Protein AF-A0A2J7V4N9-F1 (afdb_monomer)

Foldseek 3Di:
DDPVLVVLVVVLVVLVVVCVVCVVVDDPVVVVVSVVVNVVSQVVNVVVQKDKDKDKDWDWDFDPDPPTDTDTDIDMDIDIDRHPPDDPDDDDDPDDDPDD

Secondary structure (DSSP, 8-state):
--HHHHHHHHHHHHHHHHHHHHTTTS-HHHHHHHHHHHHHHHHHHHHTTEEEEEEEEEEEE--SSTTPPPEEEEEEEEEEEETT---S-----S------

Radius of gyration: 16.4 Å; Cα contacts (8 Å, |Δi|>4): 84; chains: 1; bounding box: 46×23×38 Å

Mean predicted aligned error: 6.5 Å

pLDDT: mean 86.75, std 12.31, range [36.09, 97.31]

Sequence (100 aa):
MEREAAEDFAALTDLFREFRDCHDLYSEVEKLDIHEDFQGRIDRLVALQVSLRFAERSVLIGATTEGARRSPMKVAYVLAFPKGKEPTEISTARAMTIGV

Solvent-accessible surface area (backbone atoms only — not comparable to full-atom values): 6288 Å² total; per-residue (Å²): 132,57,71,67,54,51,52,50,50,49,52,48,52,49,51,53,50,54,41,71,76,46,54,86,80,50,54,80,66,56,48,51,56,52,51,50,53,53,49,55,43,52,52,50,35,45,73,68,44,33,38,78,49,74,50,77,44,82,44,74,49,55,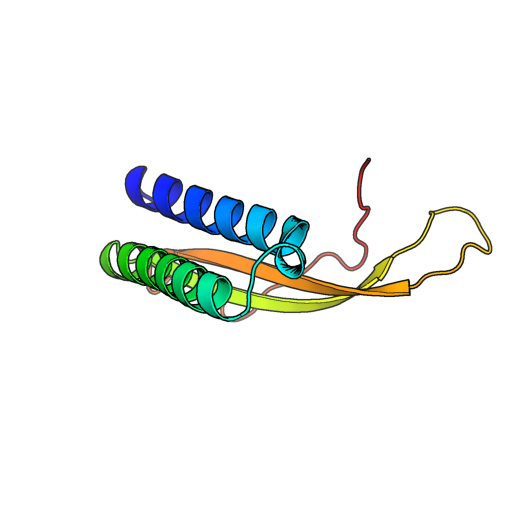64,94,54,88,90,50,73,63,45,83,44,80,46,76,46,80,46,80,29,56,59,95,64,63,74,94,73,85,90,73,75,95,73,82,82,84,80,130

Nearest PDB structures (foldseek):
  5wlh-assembly1_A  TM=3.630E-01  e=1.370E+00  Lachnospiraceae bacterium NK4A179
  3b07-assembly1_C  TM=3.845E-01  e=6.234E+00  Staphylococcus aureus subsp. aureus Mu50
  3b07-assembly1_H  TM=2.413E-01  e=3.446E+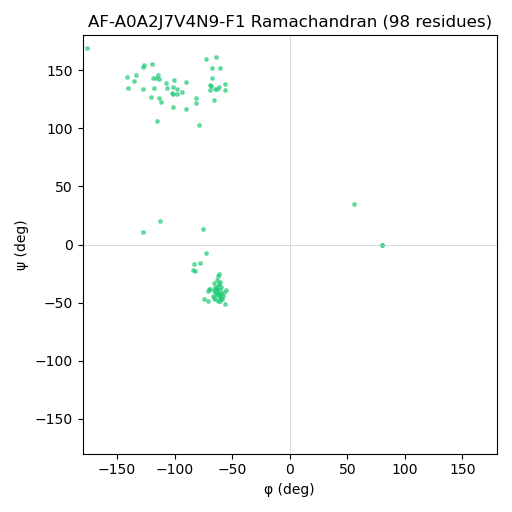00  Staphylococcus aureus subsp. aureus Mu50
  4p24-assembly1_D  TM=3.171E-01  e=8.113E+00  Staphylococcus aureus subsp. aureus Mu50
  4p24-assembly1_F  TM=2.988E-01  e=9.255E+00  Staphylococcus aureus subsp. aureus Mu50

Structure (mm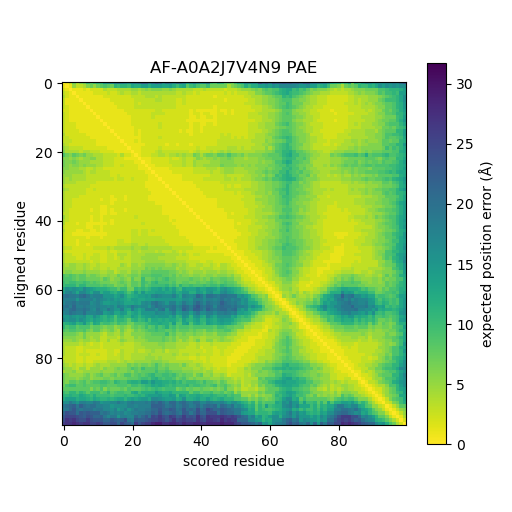CIF, N/CA/C/O backbone):
data_AF-A0A2J7V4N9-F1
#
_entry.id   AF-A0A2J7V4N9-F1
#
loop_
_atom_site.group_PDB
_atom_site.id
_atom_site.type_symbol
_atom_site.label_atom_id
_atom_site.label_alt_id
_atom_site.label_comp_id
_atom_site.label_asym_id
_atom_site.label_entity_id
_atom_site.label_seq_id
_atom_site.pdbx_PDB_ins_code
_atom_site.Cartn_x
_atom_site.Cartn_y
_atom_site.Cartn_z
_atom_site.occupancy
_atom_site.B_iso_or_equiv
_atom_site.auth_seq_id
_atom_site.auth_comp_id
_atom_site.auth_asym_id
_atom_site.auth_atom_id
_atom_site.pdbx_PDB_model_num
ATOM 1 N N . MET A 1 1 ? -1.654 -7.633 16.458 1.00 67.56 1 MET A N 1
ATOM 2 C CA . MET A 1 1 ? -2.440 -7.653 15.213 1.00 67.56 1 MET A CA 1
ATOM 3 C C . MET A 1 1 ? -3.111 -9.006 15.173 1.00 67.56 1 MET A C 1
ATOM 5 O O . MET A 1 1 ? -2.428 -9.987 15.445 1.00 67.56 1 MET A O 1
ATOM 9 N N . GLU A 1 2 ? -4.425 -9.046 14.986 1.00 88.50 2 GLU A N 1
ATOM 10 C CA . GLU A 1 2 ? -5.163 -10.309 14.890 1.00 88.50 2 GLU A CA 1
ATOM 11 C C . GLU A 1 2 ? -4.874 -10.997 13.551 1.00 88.50 2 GLU A C 1
ATOM 13 O O . GLU A 1 2 ? -4.390 -10.360 12.615 1.00 88.50 2 GLU A O 1
ATOM 18 N N . ARG A 1 3 ? -5.124 -12.309 13.475 1.00 92.88 3 ARG A N 1
ATOM 19 C CA . ARG A 1 3 ? -4.768 -13.129 12.309 1.00 92.88 3 ARG A CA 1
ATOM 20 C C . ARG A 1 3 ? -5.410 -12.617 11.016 1.00 92.88 3 ARG A C 1
ATOM 22 O O . ARG A 1 3 ? -4.711 -12.493 10.022 1.00 92.88 3 ARG A O 1
ATOM 29 N N . GLU A 1 4 ? -6.692 -12.272 11.063 1.00 93.75 4 GLU A N 1
ATOM 30 C CA . GLU A 1 4 ? -7.451 -11.754 9.916 1.00 93.75 4 GLU A CA 1
ATOM 31 C C . GLU A 1 4 ? -6.831 -10.466 9.350 1.00 93.75 4 GLU A C 1
ATOM 33 O O . GLU A 1 4 ? -6.545 -10.371 8.162 1.00 93.75 4 GLU A O 1
ATOM 38 N N . ALA A 1 5 ? -6.488 -9.514 10.221 1.00 93.25 5 ALA A N 1
ATOM 39 C CA . ALA A 1 5 ? -5.806 -8.282 9.827 1.00 93.25 5 ALA A CA 1
ATOM 40 C C . ALA A 1 5 ? -4.421 -8.530 9.203 1.00 93.25 5 ALA A C 1
ATOM 42 O O . ALA A 1 5 ? -4.010 -7.814 8.290 1.00 93.25 5 ALA A O 1
ATOM 43 N N . ALA A 1 6 ? -3.689 -9.535 9.693 1.00 93.62 6 ALA A N 1
ATOM 44 C CA . ALA A 1 6 ? -2.406 -9.918 9.115 1.00 93.62 6 ALA A CA 1
ATOM 45 C C . ALA A 1 6 ? -2.571 -10.564 7.728 1.00 93.62 6 ALA A C 1
ATOM 47 O O . ALA A 1 6 ? -1.764 -10.293 6.840 1.00 93.62 6 ALA A O 1
ATOM 48 N N . GLU A 1 7 ? -3.613 -11.376 7.532 1.00 95.75 7 GLU A N 1
ATOM 49 C CA . GLU A 1 7 ? -3.950 -11.994 6.244 1.00 95.75 7 GLU A CA 1
ATOM 50 C C . GLU A 1 7 ? -4.353 -10.935 5.204 1.00 95.75 7 GLU A C 1
ATOM 52 O O . GLU A 1 7 ? -3.813 -10.936 4.096 1.00 95.75 7 GLU A O 1
ATOM 57 N N . ASP A 1 8 ? -5.205 -9.970 5.568 1.00 95.31 8 ASP A N 1
ATOM 58 C CA . ASP A 1 8 ? -5.584 -8.876 4.662 1.00 95.31 8 ASP A CA 1
ATOM 59 C C . ASP A 1 8 ? -4.391 -7.973 4.305 1.00 95.31 8 ASP A C 1
ATOM 61 O O . ASP A 1 8 ? -4.246 -7.560 3.151 1.00 95.31 8 ASP A O 1
ATOM 65 N N . PHE A 1 9 ? -3.494 -7.698 5.260 1.00 95.44 9 PHE A N 1
ATOM 66 C CA . PHE A 1 9 ? -2.293 -6.903 4.995 1.00 95.44 9 PHE A CA 1
ATOM 67 C C . PHE A 1 9 ? -1.274 -7.643 4.118 1.00 95.4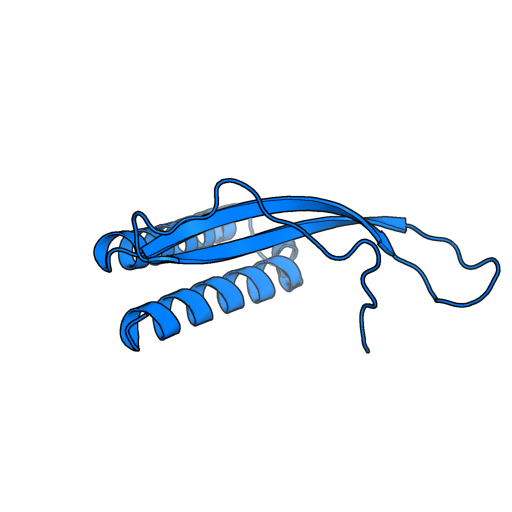4 9 PHE A C 1
ATOM 69 O O . PHE A 1 9 ? -0.653 -7.033 3.241 1.00 95.44 9 PHE A O 1
ATOM 76 N N . ALA A 1 10 ? -1.106 -8.952 4.324 1.00 95.25 10 ALA A N 1
ATOM 77 C CA . ALA A 1 10 ? -0.275 -9.782 3.459 1.00 95.25 10 ALA A CA 1
ATOM 78 C C . ALA A 1 10 ? -0.812 -9.764 2.024 1.00 95.25 10 ALA A C 1
ATOM 80 O O . ALA A 1 10 ? -0.075 -9.436 1.098 1.00 95.25 10 ALA A O 1
ATOM 81 N N . ALA A 1 11 ? -2.116 -9.978 1.856 1.00 95.88 11 ALA A N 1
ATOM 82 C CA . ALA A 1 11 ? -2.744 -9.980 0.545 1.00 95.88 11 ALA A CA 1
ATOM 83 C C . ALA A 1 11 ? -2.710 -8.602 -0.146 1.00 95.88 11 ALA A C 1
ATOM 85 O O . ALA A 1 11 ? -2.558 -8.530 -1.363 1.00 95.88 11 ALA A O 1
ATOM 86 N N . LEU A 1 12 ? -2.787 -7.498 0.610 1.00 95.94 12 LEU A N 1
ATOM 87 C CA . LEU A 1 12 ? -2.539 -6.152 0.079 1.00 95.94 12 LEU A CA 1
AT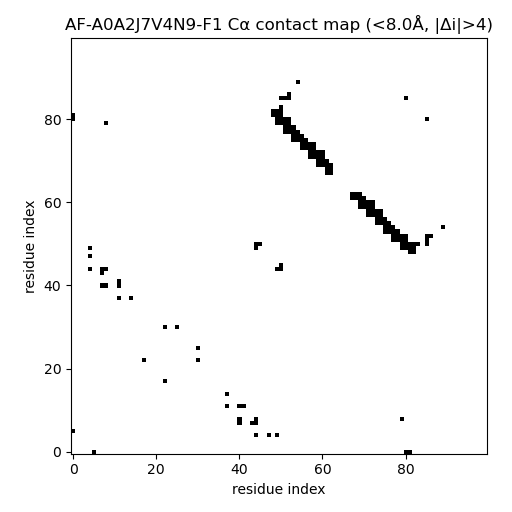OM 88 C C . LEU A 1 12 ? -1.096 -6.004 -0.432 1.00 95.94 12 LEU A C 1
ATOM 90 O O . LEU A 1 12 ? -0.864 -5.435 -1.497 1.00 95.94 12 LEU A O 1
ATOM 94 N N . THR A 1 13 ? -0.122 -6.514 0.324 1.00 94.06 13 THR A N 1
ATOM 95 C CA . THR A 1 13 ? 1.302 -6.449 -0.039 1.00 94.06 13 THR A CA 1
ATOM 96 C C . THR A 1 13 ? 1.605 -7.276 -1.287 1.00 94.06 13 THR A C 1
ATOM 98 O O . THR A 1 13 ? 2.379 -6.832 -2.136 1.00 94.06 13 THR A O 1
ATOM 101 N N . ASP A 1 14 ? 0.996 -8.453 -1.412 1.00 94.81 14 ASP A N 1
ATOM 102 C CA . ASP A 1 14 ? 1.153 -9.313 -2.583 1.00 94.81 14 ASP A CA 1
ATOM 103 C C . ASP A 1 14 ? 0.539 -8.659 -3.825 1.00 94.81 14 ASP A C 1
ATOM 105 O O . ASP A 1 14 ? 1.232 -8.536 -4.834 1.00 94.81 14 ASP A O 1
ATOM 109 N N . LEU A 1 15 ? -0.661 -8.075 -3.709 1.00 94.19 15 LEU A N 1
ATOM 110 C CA . LEU A 1 15 ? -1.279 -7.301 -4.792 1.00 94.19 15 LEU A CA 1
ATOM 111 C C . LEU A 1 15 ? -0.381 -6.137 -5.254 1.00 94.19 15 LEU A C 1
ATOM 113 O O . LEU A 1 15 ? -0.225 -5.906 -6.451 1.00 94.19 15 LEU A O 1
ATOM 117 N N . PHE A 1 16 ? 0.278 -5.429 -4.326 1.00 92.50 16 PHE A N 1
ATOM 118 C CA . PHE A 1 16 ? 1.225 -4.359 -4.674 1.00 92.50 16 PHE A CA 1
ATOM 119 C C . PHE A 1 16 ? 2.435 -4.872 -5.457 1.00 92.50 16 PHE A C 1
ATOM 121 O O . PHE A 1 16 ? 2.918 -4.184 -6.357 1.00 92.50 16 PHE A O 1
ATOM 128 N N . ARG A 1 17 ? 2.954 -6.050 -5.102 1.00 91.50 17 ARG A N 1
ATOM 129 C CA . ARG A 1 17 ? 4.108 -6.657 -5.776 1.00 91.50 17 ARG A CA 1
ATOM 130 C C . ARG A 1 17 ? 3.734 -7.141 -7.168 1.00 91.50 17 ARG A C 1
ATOM 132 O O . ARG A 1 17 ? 4.424 -6.788 -8.117 1.00 91.50 17 ARG A O 1
ATOM 139 N N . GLU A 1 18 ? 2.629 -7.869 -7.283 1.00 93.12 18 GLU A N 1
ATOM 140 C CA . GLU A 1 18 ? 2.112 -8.355 -8.563 1.00 93.12 18 GLU A CA 1
ATOM 141 C C . GLU A 1 18 ? 1.808 -7.196 -9.512 1.00 93.12 18 GLU A C 1
ATOM 143 O O . GLU A 1 18 ? 2.243 -7.206 -10.663 1.00 93.12 18 GLU A O 1
ATOM 148 N N . PHE A 1 19 ? 1.136 -6.149 -9.019 1.00 93.81 19 PHE A N 1
ATOM 149 C CA . PHE A 1 19 ? 0.876 -4.960 -9.819 1.00 93.81 19 PHE A CA 1
ATOM 150 C C . PHE A 1 19 ? 2.175 -4.279 -10.242 1.00 93.81 19 PHE A C 1
ATOM 152 O O . PHE A 1 19 ? 2.353 -4.011 -11.421 1.00 93.81 19 PHE A O 1
ATOM 159 N N . ARG A 1 20 ? 3.122 -4.042 -9.326 1.00 89.50 20 ARG A N 1
ATOM 160 C CA . ARG A 1 20 ? 4.414 -3.422 -9.666 1.00 89.50 20 ARG A CA 1
ATOM 161 C C . ARG A 1 20 ? 5.159 -4.190 -10.761 1.00 89.50 20 ARG A C 1
ATOM 163 O O . ARG A 1 20 ? 5.793 -3.554 -11.597 1.00 89.50 20 ARG A O 1
ATOM 170 N N . ASP A 1 21 ? 5.111 -5.516 -10.730 1.00 89.69 21 ASP A N 1
ATOM 171 C CA . ASP A 1 21 ? 5.896 -6.356 -11.633 1.00 89.69 21 ASP A CA 1
ATOM 172 C C . ASP A 1 21 ? 5.231 -6.521 -13.016 1.00 89.69 21 ASP A C 1
ATOM 174 O O . ASP A 1 21 ? 5.937 -6.773 -13.990 1.00 89.69 21 ASP A O 1
ATOM 178 N N . CYS A 1 22 ? 3.909 -6.325 -13.116 1.00 92.19 22 CYS A N 1
ATOM 179 C CA . CYS A 1 22 ? 3.128 -6.560 -14.339 1.00 92.19 22 CYS A CA 1
ATOM 180 C C . CYS A 1 22 ? 2.259 -5.364 -14.786 1.00 92.19 22 CYS A C 1
ATOM 182 O O . CYS A 1 22 ? 1.390 -5.536 -15.641 1.00 92.19 22 CYS A O 1
ATOM 184 N N . HIS A 1 23 ? 2.418 -4.160 -14.215 1.00 91.56 23 HIS A N 1
ATOM 185 C CA . HIS A 1 23 ? 1.484 -3.044 -14.454 1.00 91.56 23 HIS A CA 1
ATOM 186 C C . HIS A 1 23 ? 1.400 -2.603 -15.924 1.00 91.56 23 HIS A C 1
ATOM 188 O O . HIS A 1 23 ? 0.426 -1.975 -16.334 1.00 91.56 23 HIS A O 1
ATOM 194 N N . ASP A 1 24 ? 2.448 -2.842 -16.705 1.00 93.81 24 ASP A N 1
ATOM 195 C CA . ASP A 1 24 ? 2.547 -2.518 -18.125 1.00 93.81 24 ASP A CA 1
ATOM 196 C C . ASP A 1 24 ? 1.802 -3.518 -19.020 1.00 93.81 24 ASP A C 1
ATOM 198 O O . ASP A 1 24 ? 1.504 -3.196 -20.169 1.00 93.81 24 ASP A O 1
ATOM 202 N N . LEU A 1 25 ? 1.454 -4.692 -18.484 1.00 94.88 25 LEU A N 1
ATOM 203 C CA . LEU A 1 25 ? 0.667 -5.719 -19.167 1.00 94.88 25 LEU A CA 1
ATOM 204 C C . LEU A 1 25 ? -0.845 -5.467 -19.089 1.00 94.88 25 LEU A C 1
ATOM 206 O O . LEU A 1 25 ? -1.592 -6.042 -19.878 1.00 94.88 25 LEU A O 1
ATOM 210 N N . TYR A 1 26 ? -1.294 -4.610 -18.168 1.00 93.88 26 TYR A N 1
ATOM 211 C CA . TYR A 1 26 ? -2.703 -4.248 -18.008 1.00 93.88 26 TYR A CA 1
ATOM 212 C C . TYR A 1 26 ? -3.073 -3.027 -18.851 1.00 93.88 26 TYR A C 1
ATOM 214 O O . TYR A 1 26 ? -2.340 -2.033 -18.916 1.00 93.88 26 TYR A O 1
ATOM 222 N N . SER A 1 27 ? -4.261 -3.069 -19.444 1.00 96.62 27 SER A N 1
ATOM 223 C CA . SER A 1 27 ? -4.902 -1.900 -20.037 1.00 96.62 27 SER A CA 1
ATOM 224 C C . SER A 1 27 ? -5.224 -0.839 -18.978 1.00 96.62 27 SER A C 1
ATOM 226 O O . SER A 1 27 ? -5.316 -1.116 -17.783 1.00 96.62 27 SER A O 1
ATOM 228 N N . GLU A 1 28 ? -5.445 0.402 -19.415 1.00 96.50 28 GLU A N 1
ATOM 229 C CA . GLU A 1 28 ? -5.804 1.492 -18.496 1.00 96.50 28 GLU A CA 1
ATOM 230 C C . GLU A 1 28 ? -7.131 1.252 -17.764 1.00 96.50 28 GLU A C 1
ATOM 232 O O . GLU A 1 28 ? -7.298 1.749 -16.657 1.00 96.50 28 GLU A O 1
ATOM 237 N N . VAL A 1 29 ? -8.053 0.480 -18.348 1.00 97.19 29 VAL A N 1
ATOM 238 C CA . VAL A 1 29 ? -9.323 0.125 -17.697 1.00 97.19 29 VAL A CA 1
ATOM 239 C C . VAL A 1 29 ? -9.095 -0.927 -16.614 1.00 97.19 29 VAL A C 1
ATOM 241 O O . VAL A 1 29 ? -9.537 -0.727 -15.492 1.00 97.19 29 VAL A O 1
ATOM 244 N N . GLU A 1 30 ? -8.331 -1.985 -16.899 1.00 95.88 30 GLU A N 1
ATOM 245 C CA . GLU A 1 30 ? -8.002 -3.020 -15.901 1.00 95.88 30 GLU A CA 1
ATOM 246 C C . GLU A 1 30 ? -7.247 -2.439 -14.697 1.00 95.88 30 GLU A C 1
ATOM 248 O O . GLU A 1 30 ? -7.432 -2.876 -13.565 1.00 95.88 30 GLU A O 1
ATOM 253 N N . LYS A 1 31 ? -6.430 -1.400 -14.909 1.00 95.62 31 LYS A N 1
ATOM 254 C CA . LYS A 1 31 ? -5.785 -0.673 -13.805 1.00 95.62 31 LYS A CA 1
ATOM 255 C C . LYS A 1 31 ? -6.793 -0.018 -12.863 1.00 95.62 31 LYS A C 1
ATOM 257 O O . LYS A 1 31 ? -6.504 0.073 -11.674 1.00 95.62 31 LYS A O 1
ATOM 262 N N . LEU A 1 32 ? -7.941 0.451 -13.362 1.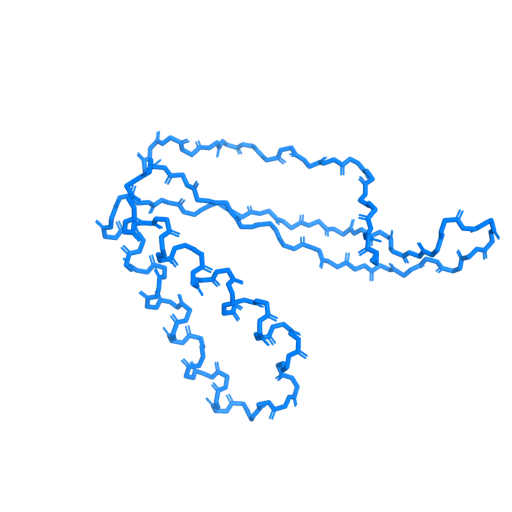00 96.62 32 LEU A N 1
ATOM 263 C CA . LEU A 1 32 ? -8.989 1.019 -12.509 1.00 96.62 32 LEU A CA 1
ATOM 264 C C . LEU A 1 32 ? -9.562 -0.053 -11.584 1.00 96.62 32 LEU A C 1
ATOM 266 O O . LEU A 1 32 ? -9.607 0.175 -10.379 1.00 96.62 32 LEU A O 1
ATOM 270 N N . ASP A 1 33 ? -9.881 -1.231 -12.121 1.00 96.50 33 ASP A N 1
ATOM 271 C CA . ASP A 1 33 ? -10.397 -2.357 -11.334 1.00 96.50 33 ASP A CA 1
ATOM 272 C C . ASP A 1 33 ? -9.382 -2.791 -10.258 1.00 96.50 33 ASP A C 1
ATOM 274 O O . ASP A 1 33 ? -9.721 -2.962 -9.088 1.00 96.50 33 ASP A O 1
ATOM 278 N N . ILE A 1 34 ? -8.094 -2.860 -10.611 1.00 95.50 34 ILE A N 1
ATOM 279 C CA . ILE A 1 34 ? -7.024 -3.175 -9.652 1.00 95.50 34 ILE A CA 1
ATOM 280 C C . ILE A 1 34 ? -6.909 -2.094 -8.560 1.00 95.50 34 ILE A C 1
ATOM 282 O O . ILE A 1 34 ? -6.660 -2.403 -7.392 1.00 95.50 34 ILE A O 1
ATOM 286 N N . HIS A 1 35 ? -7.086 -0.813 -8.902 1.00 95.38 35 HIS A N 1
ATOM 287 C CA . HIS A 1 35 ? -7.114 0.267 -7.910 1.00 95.38 35 HIS A CA 1
ATOM 288 C C . HIS A 1 35 ? -8.309 0.159 -6.957 1.00 95.38 35 HIS A C 1
ATOM 290 O O . HIS A 1 35 ? -8.158 0.442 -5.765 1.00 95.38 35 HIS A O 1
ATOM 296 N N . GLU A 1 36 ? -9.469 -0.277 -7.445 1.00 97.31 36 GLU A N 1
ATOM 297 C CA . GLU A 1 36 ? -10.624 -0.566 -6.594 1.00 97.31 36 GLU A CA 1
ATOM 298 C C . GLU A 1 36 ? -10.328 -1.724 -5.631 1.00 97.31 36 GLU A C 1
ATOM 300 O O . GLU A 1 36 ? -10.617 -1.614 -4.437 1.00 97.31 36 GLU A O 1
ATOM 305 N N . ASP A 1 37 ? -9.650 -2.777 -6.095 1.00 96.31 37 ASP A N 1
ATOM 306 C CA . ASP A 1 37 ? -9.215 -3.892 -5.245 1.00 96.31 37 ASP A CA 1
ATOM 307 C C . ASP A 1 37 ? -8.218 -3.452 -4.161 1.00 96.31 37 ASP A C 1
ATOM 309 O O . ASP A 1 37 ? -8.336 -3.857 -2.995 1.00 96.31 37 ASP A O 1
ATOM 313 N N . PHE A 1 38 ? -7.259 -2.583 -4.505 1.00 95.88 38 PHE A N 1
ATOM 314 C CA . PHE A 1 38 ? -6.357 -1.972 -3.525 1.00 95.88 38 PHE A CA 1
ATOM 315 C C . PHE A 1 38 ? -7.140 -1.239 -2.436 1.00 95.88 38 PHE A C 1
ATOM 317 O O . PHE A 1 38 ? -6.916 -1.478 -1.244 1.00 95.88 38 PHE A O 1
ATOM 324 N N . GLN A 1 39 ? -8.068 -0.367 -2.834 1.00 96.25 39 GLN A N 1
ATOM 325 C CA . GLN A 1 39 ? -8.860 0.417 -1.894 1.00 96.25 39 GLN A CA 1
ATOM 326 C C . GLN A 1 39 ? -9.745 -0.484 -1.027 1.00 96.25 39 GLN A C 1
ATOM 328 O O . GLN A 1 39 ? -9.765 -0.325 0.191 1.00 96.25 39 GLN A O 1
ATOM 333 N N . GLY A 1 40 ? -10.384 -1.498 -1.615 1.00 97.12 40 GLY A N 1
ATOM 334 C CA . GLY A 1 40 ? -11.222 -2.445 -0.885 1.00 97.12 40 GLY A CA 1
ATOM 335 C C . GLY A 1 40 ? -10.459 -3.197 0.209 1.00 97.12 40 GLY A C 1
ATOM 336 O O . GLY A 1 40 ? -10.993 -3.424 1.296 1.00 97.12 40 GLY A O 1
ATOM 337 N N . ARG A 1 41 ? -9.188 -3.548 -0.024 1.00 95.88 41 ARG A N 1
ATOM 338 C CA . ARG A 1 41 ? -8.326 -4.147 1.011 1.00 95.88 41 ARG A CA 1
ATOM 339 C C . ARG A 1 41 ? -7.930 -3.148 2.095 1.00 95.88 41 ARG A C 1
ATOM 341 O O . ARG A 1 41 ? -7.924 -3.501 3.274 1.00 95.88 41 ARG A O 1
ATOM 348 N N . ILE A 1 42 ? -7.628 -1.906 1.722 1.00 95.69 42 ILE A N 1
ATOM 349 C CA . ILE A 1 42 ? -7.344 -0.833 2.685 1.00 95.69 42 ILE A CA 1
ATOM 350 C C . ILE A 1 42 ? -8.562 -0.596 3.588 1.00 95.69 42 ILE A C 1
ATOM 352 O O . ILE A 1 42 ? -8.410 -0.504 4.805 1.00 95.69 42 ILE A O 1
ATOM 356 N N . ASP A 1 43 ? -9.766 -0.572 3.022 1.00 96.81 43 ASP A N 1
ATOM 357 C CA . ASP A 1 43 ? -11.006 -0.354 3.768 1.00 96.81 43 ASP A CA 1
ATOM 358 C C . ASP A 1 43 ? -11.285 -1.487 4.766 1.00 96.81 43 ASP A C 1
ATOM 360 O O . ASP A 1 43 ? -11.676 -1.222 5.907 1.00 96.81 43 ASP A O 1
ATOM 364 N N . ARG A 1 44 ? -11.010 -2.748 4.392 1.00 96.06 44 ARG A N 1
ATOM 365 C CA . ARG A 1 44 ? -11.078 -3.889 5.327 1.00 96.06 44 ARG A CA 1
ATOM 366 C C . ARG A 1 44 ? -10.107 -3.727 6.489 1.00 96.06 44 ARG A C 1
ATOM 368 O O . ARG A 1 44 ? -10.504 -3.879 7.642 1.00 96.06 44 ARG A O 1
ATOM 375 N N . LEU A 1 45 ? -8.860 -3.343 6.213 1.00 96.00 45 LEU A N 1
ATOM 376 C CA . LEU A 1 45 ? -7.873 -3.076 7.261 1.00 96.00 45 LEU A CA 1
ATOM 377 C C . LEU A 1 45 ? -8.343 -1.956 8.201 1.00 96.00 45 LEU A C 1
ATOM 379 O O . LEU A 1 45 ? -8.259 -2.101 9.421 1.00 96.00 45 LEU A O 1
ATOM 383 N N . VAL A 1 46 ? -8.918 -0.879 7.662 1.00 94.50 46 VAL A N 1
ATOM 384 C CA . VAL A 1 46 ? -9.505 0.202 8.468 1.00 94.50 46 VAL A CA 1
ATOM 385 C C . VAL A 1 46 ? -10.649 -0.309 9.350 1.00 94.50 46 VAL A C 1
ATOM 387 O O . VAL A 1 46 ? -10.711 0.050 10.532 1.00 94.50 46 VAL A O 1
ATOM 390 N N . ALA A 1 47 ? -11.530 -1.161 8.817 1.00 96.38 47 ALA A N 1
ATOM 391 C CA . ALA A 1 47 ? -12.614 -1.780 9.579 1.00 96.38 47 ALA A CA 1
ATOM 392 C C . ALA A 1 47 ? -12.076 -2.635 10.742 1.00 96.38 47 ALA A C 1
ATOM 394 O O . ALA A 1 47 ? -12.581 -2.537 11.864 1.00 96.38 47 ALA A O 1
ATOM 395 N N . LEU A 1 48 ? -10.975 -3.358 10.515 1.00 95.75 48 LEU A N 1
ATOM 396 C CA . LEU A 1 48 ? -10.246 -4.158 11.509 1.00 95.75 48 LEU A CA 1
ATOM 397 C C . LEU A 1 48 ? -9.402 -3.322 12.494 1.00 95.75 48 LEU A C 1
ATOM 399 O O . LEU A 1 48 ? -8.555 -3.860 13.207 1.00 95.75 48 LEU A O 1
ATOM 403 N N . GLN A 1 49 ? -9.613 -2.002 12.554 1.00 95.56 49 GLN A N 1
ATOM 404 C CA . GLN A 1 49 ? -8.836 -1.077 13.387 1.00 95.56 49 GLN A CA 1
ATOM 405 C C . GLN A 1 49 ? -7.327 -1.156 13.110 1.00 95.56 49 GLN A C 1
ATOM 407 O O . GLN A 1 49 ? -6.508 -0.987 14.017 1.00 95.56 49 GLN A O 1
ATOM 412 N N . VAL A 1 50 ? -6.950 -1.391 11.856 1.00 95.44 50 VAL A N 1
ATOM 413 C CA . VAL A 1 50 ? -5.583 -1.238 11.366 1.00 95.44 50 VAL A CA 1
ATOM 414 C C . VAL A 1 50 ? -5.467 0.088 10.637 1.00 95.44 50 VAL A C 1
ATOM 416 O O . VAL A 1 50 ? -6.360 0.528 9.916 1.00 95.44 50 VAL A O 1
ATOM 419 N N . SER A 1 51 ? -4.335 0.735 10.827 1.00 93.38 51 SER A N 1
ATOM 420 C CA . SER A 1 51 ? -3.943 1.929 10.108 1.00 93.38 51 SER A CA 1
ATOM 421 C C . SER A 1 51 ? -2.671 1.669 9.325 1.00 93.38 51 SER A C 1
ATOM 423 O O . SER A 1 51 ? -1.760 0.957 9.759 1.00 93.38 51 SER A O 1
ATOM 425 N N . LEU A 1 52 ? -2.619 2.270 8.143 1.00 92.69 52 LEU A N 1
ATOM 426 C CA . LEU A 1 52 ? -1.465 2.199 7.270 1.00 92.69 52 LEU A CA 1
ATOM 427 C C . LEU A 1 52 ? -0.660 3.489 7.383 1.00 92.69 52 LEU A C 1
ATOM 429 O O . LEU A 1 5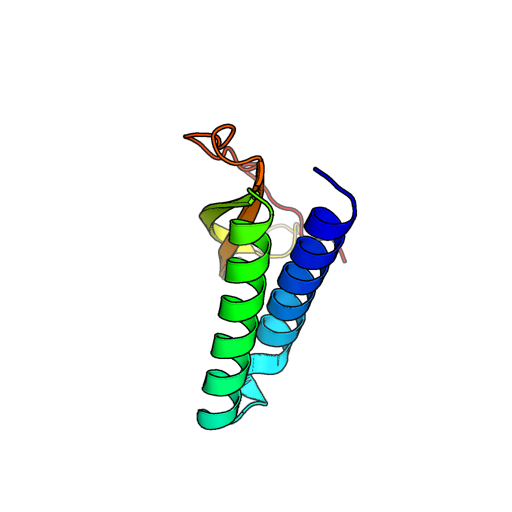2 ? -1.199 4.598 7.360 1.00 92.69 52 LEU A O 1
ATOM 433 N N . ARG A 1 53 ? 0.655 3.339 7.487 1.00 92.25 53 ARG A N 1
ATOM 434 C CA . ARG A 1 53 ? 1.616 4.425 7.312 1.00 92.25 53 ARG A CA 1
ATOM 435 C C . ARG A 1 53 ? 2.471 4.115 6.105 1.00 92.25 53 ARG A C 1
ATOM 437 O O . ARG A 1 53 ? 2.826 2.959 5.881 1.00 92.25 53 ARG A O 1
ATOM 444 N N . PHE A 1 54 ? 2.821 5.152 5.360 1.00 89.56 54 PHE A N 1
ATOM 445 C CA . PHE A 1 54 ? 3.707 5.012 4.223 1.00 89.56 54 PHE A CA 1
ATOM 446 C C . PHE A 1 54 ? 4.881 5.978 4.310 1.00 89.56 54 PHE A C 1
ATOM 448 O O . PHE A 1 54 ? 4.800 7.030 4.946 1.00 89.56 54 PHE A O 1
ATOM 455 N N . ALA A 1 55 ? 5.976 5.595 3.668 1.00 87.56 55 ALA A N 1
ATOM 456 C CA . ALA A 1 55 ? 7.122 6.453 3.431 1.00 87.56 55 ALA A CA 1
ATOM 457 C C . ALA A 1 55 ? 7.676 6.175 2.039 1.00 87.56 55 ALA A C 1
ATOM 459 O O . ALA A 1 55 ? 7.723 5.028 1.602 1.00 87.56 55 ALA A O 1
ATOM 460 N N . GLU A 1 56 ? 8.151 7.213 1.365 1.00 87.88 56 GLU A N 1
ATOM 461 C CA . GLU A 1 56 ? 8.837 7.082 0.086 1.00 87.88 56 GLU A CA 1
ATOM 462 C C . GLU A 1 56 ? 10.296 7.482 0.229 1.00 87.88 56 GLU A C 1
ATOM 464 O O . GLU A 1 56 ? 10.641 8.436 0.930 1.00 87.88 56 GLU A O 1
ATOM 469 N N . ARG A 1 57 ? 11.172 6.769 -0.474 1.00 84.88 57 ARG A N 1
ATOM 470 C CA . ARG A 1 57 ? 12.589 7.100 -0.513 1.00 84.88 57 ARG A CA 1
ATOM 471 C C . ARG A 1 57 ? 13.165 6.897 -1.900 1.00 84.88 57 ARG A C 1
ATOM 473 O O . ARG A 1 57 ? 12.975 5.856 -2.517 1.00 84.88 57 ARG A O 1
ATOM 480 N N . SER A 1 58 ? 13.940 7.878 -2.354 1.00 83.75 58 SER A N 1
ATOM 481 C CA . SER A 1 58 ? 14.813 7.703 -3.514 1.00 83.75 58 SER A CA 1
ATOM 482 C C . SER A 1 58 ? 16.104 7.012 -3.077 1.00 83.75 58 SER A C 1
ATOM 484 O O . SER A 1 58 ? 16.815 7.500 -2.196 1.00 83.75 58 SER A O 1
ATOM 486 N N . VAL A 1 59 ? 16.397 5.867 -3.679 1.00 83.19 59 VAL A N 1
ATOM 487 C CA . VAL A 1 59 ? 17.603 5.068 -3.451 1.00 83.19 59 VAL A CA 1
ATOM 488 C C . VAL A 1 59 ? 18.390 4.944 -4.751 1.00 83.19 59 VAL A C 1
ATOM 490 O O . VAL A 1 59 ? 17.835 5.064 -5.838 1.00 83.19 59 VAL A O 1
ATOM 493 N N . LEU A 1 60 ? 19.696 4.719 -4.645 1.00 81.44 60 LEU A N 1
ATOM 494 C CA . LEU A 1 60 ? 20.549 4.408 -5.788 1.00 81.44 60 LEU A CA 1
ATOM 495 C C . LEU A 1 60 ? 20.809 2.903 -5.796 1.00 81.44 60 LEU A C 1
ATOM 497 O O . LEU A 1 60 ? 21.401 2.390 -4.849 1.00 81.44 60 LEU A O 1
ATOM 501 N N . ILE A 1 61 ? 20.385 2.215 -6.852 1.00 76.50 61 ILE A N 1
ATOM 502 C CA . ILE A 1 61 ? 20.578 0.772 -7.024 1.00 76.50 61 ILE A CA 1
ATOM 503 C C . ILE A 1 61 ? 21.643 0.536 -8.086 1.00 76.50 61 ILE A C 1
ATOM 505 O O . ILE A 1 61 ? 21.638 1.160 -9.144 1.00 76.50 61 ILE A O 1
ATOM 509 N N . GLY A 1 62 ? 22.566 -0.369 -7.797 1.00 72.81 62 GLY A N 1
ATOM 510 C CA . GLY A 1 62 ? 23.616 -0.814 -8.703 1.00 72.81 62 GLY A CA 1
ATOM 511 C C . GLY A 1 62 ? 24.414 -1.936 -8.049 1.00 72.81 62 GLY A C 1
ATOM 512 O O . GLY A 1 62 ? 24.256 -2.191 -6.853 1.00 72.81 62 GLY A O 1
ATOM 513 N N . ALA A 1 63 ? 25.264 -2.607 -8.823 1.00 74.75 63 ALA A N 1
ATOM 514 C CA . ALA A 1 63 ? 26.139 -3.644 -8.287 1.00 74.75 63 ALA A CA 1
ATOM 515 C C . ALA A 1 63 ? 27.086 -3.074 -7.211 1.00 74.75 63 ALA A C 1
ATOM 517 O O . ALA A 1 63 ? 27.443 -1.893 -7.232 1.00 74.75 63 ALA A O 1
ATOM 518 N N . THR A 1 64 ? 27.498 -3.919 -6.264 1.00 72.81 64 THR A N 1
ATOM 519 C CA . THR A 1 64 ? 28.453 -3.553 -5.203 1.00 72.81 64 THR A CA 1
ATOM 520 C C . THR A 1 64 ? 29.889 -3.405 -5.713 1.00 72.81 64 THR A C 1
ATOM 522 O O . THR A 1 64 ? 30.753 -2.949 -4.968 1.00 72.81 64 THR A O 1
ATOM 525 N N . THR A 1 65 ? 30.146 -3.760 -6.974 1.00 78.94 65 THR A N 1
ATOM 526 C CA . THR A 1 65 ? 31.435 -3.606 -7.647 1.00 78.94 65 THR A CA 1
ATOM 527 C C . THR A 1 65 ? 31.806 -2.144 -7.877 1.00 78.94 65 THR A C 1
ATOM 529 O O . THR A 1 65 ? 30.974 -1.285 -8.183 1.00 78.94 65 THR A O 1
ATOM 532 N N . GLU A 1 66 ? 33.098 -1.863 -7.746 1.00 74.19 66 GLU A N 1
ATOM 533 C CA . GLU A 1 66 ? 33.663 -0.533 -7.947 1.00 74.19 66 GLU A CA 1
ATOM 534 C C . GLU A 1 66 ? 33.471 -0.071 -9.403 1.00 74.19 66 GLU A C 1
ATOM 536 O O . GLU A 1 66 ? 33.669 -0.838 -10.344 1.00 74.19 66 GLU A O 1
ATOM 541 N N . GLY A 1 67 ? 33.025 1.175 -9.596 1.00 76.44 67 GLY A N 1
ATOM 542 C CA . GLY A 1 67 ? 32.731 1.736 -10.923 1.00 76.44 67 GLY A CA 1
ATOM 543 C C . GLY A 1 67 ? 31.380 1.334 -11.535 1.00 76.44 67 GLY A C 1
ATOM 544 O O . GLY A 1 67 ? 31.050 1.804 -12.625 1.00 76.44 67 GLY A O 1
ATOM 545 N N . ALA A 1 68 ? 30.565 0.517 -10.857 1.00 78.75 68 ALA A N 1
ATOM 546 C CA . ALA A 1 68 ? 29.240 0.155 -11.352 1.00 78.75 68 ALA A CA 1
ATOM 547 C C . ALA A 1 68 ? 28.301 1.374 -11.426 1.00 78.75 68 ALA A C 1
ATOM 549 O O . ALA A 1 68 ? 28.173 2.159 -10.480 1.00 78.75 68 ALA A O 1
ATOM 550 N N . ARG A 1 69 ? 27.593 1.513 -12.553 1.00 79.62 69 ARG A N 1
ATOM 551 C CA . ARG A 1 69 ? 26.587 2.563 -12.740 1.00 79.62 69 ARG A CA 1
ATOM 552 C C . ARG A 1 69 ? 25.427 2.332 -11.770 1.00 79.62 69 ARG A C 1
ATOM 554 O O . ARG A 1 69 ? 24.813 1.268 -11.781 1.00 79.62 69 ARG A O 1
ATOM 561 N N . ARG A 1 70 ? 25.124 3.341 -10.952 1.00 80.50 70 ARG A N 1
ATOM 562 C CA . ARG A 1 70 ? 23.961 3.340 -10.060 1.00 80.50 70 ARG A CA 1
ATOM 563 C C . ARG A 1 70 ? 22.811 4.113 -10.694 1.00 80.50 70 ARG A C 1
ATOM 565 O O . ARG A 1 70 ? 23.016 5.226 -11.177 1.00 80.50 70 ARG A O 1
ATOM 572 N N . SER A 1 71 ? 21.616 3.542 -10.649 1.00 80.94 71 SER A N 1
ATOM 573 C CA . SER A 1 71 ? 20.385 4.159 -11.138 1.00 80.94 71 SER A CA 1
ATOM 574 C C . SER A 1 71 ? 19.494 4.576 -9.966 1.00 80.94 71 SER A C 1
ATOM 576 O O . SER A 1 71 ? 19.393 3.828 -8.989 1.00 80.94 71 SER A O 1
ATOM 578 N N . PRO A 1 72 ? 18.848 5.753 -10.023 1.00 81.81 72 PRO A N 1
ATOM 579 C CA . PRO A 1 72 ? 17.860 6.131 -9.025 1.00 81.81 72 PRO A CA 1
ATOM 580 C C . PRO A 1 72 ? 16.610 5.254 -9.148 1.00 81.81 72 PRO A C 1
ATOM 582 O O . PRO A 1 72 ? 16.107 5.026 -10.243 1.00 81.81 72 PRO A O 1
ATOM 585 N N . MET A 1 73 ? 16.090 4.801 -8.013 1.00 82.88 73 MET A N 1
ATOM 586 C CA . MET A 1 73 ? 14.808 4.114 -7.883 1.00 82.88 73 MET A CA 1
ATOM 587 C C . MET A 1 73 ? 14.044 4.709 -6.706 1.00 82.88 73 MET A C 1
ATOM 589 O O . MET A 1 73 ? 14.641 5.097 -5.702 1.00 82.88 73 MET A O 1
ATOM 593 N N . LYS A 1 74 ? 12.718 4.775 -6.811 1.00 85.56 74 LYS A N 1
ATOM 594 C CA . LYS A 1 74 ? 11.854 5.099 -5.676 1.00 85.56 74 LYS A CA 1
ATOM 595 C C . LYS A 1 74 ? 11.380 3.813 -5.013 1.00 85.56 74 LYS A C 1
ATOM 597 O O . LYS A 1 74 ? 10.912 2.904 -5.689 1.00 85.56 74 LYS A O 1
ATOM 602 N N . VAL A 1 75 ? 11.500 3.756 -3.695 1.00 84.69 75 VAL A N 1
ATOM 603 C CA . VAL A 1 75 ? 10.979 2.675 -2.859 1.00 84.69 75 VAL A CA 1
ATOM 604 C C . VAL A 1 75 ? 9.877 3.255 -1.989 1.00 84.69 75 VAL A C 1
ATOM 606 O O . VAL A 1 75 ? 10.105 4.239 -1.284 1.00 84.69 75 VAL A O 1
ATOM 609 N N . ALA A 1 76 ? 8.702 2.636 -2.041 1.00 86.88 76 ALA A N 1
ATOM 610 C CA . ALA A 1 76 ? 7.610 2.898 -1.120 1.00 86.88 76 ALA A CA 1
ATOM 611 C C . ALA A 1 76 ? 7.617 1.830 -0.019 1.00 86.88 76 ALA A C 1
ATOM 613 O O . ALA A 1 76 ? 7.675 0.632 -0.295 1.00 86.88 76 ALA A O 1
ATOM 614 N N . TYR A 1 77 ? 7.568 2.275 1.230 1.00 87.12 77 TYR A N 1
ATOM 615 C CA . TYR A 1 77 ? 7.346 1.441 2.401 1.00 87.12 77 TYR A CA 1
ATOM 616 C C . TYR A 1 77 ? 5.897 1.603 2.817 1.00 87.12 77 TYR A C 1
ATOM 618 O O . TYR A 1 77 ? 5.450 2.732 2.998 1.00 87.12 77 TYR A O 1
ATOM 626 N N . VAL A 1 78 ? 5.198 0.492 3.016 1.00 89.50 78 VAL A N 1
ATOM 627 C CA . VAL A 1 78 ? 3.854 0.468 3.595 1.00 89.50 78 VAL A CA 1
ATOM 628 C C . VAL A 1 78 ? 3.920 -0.379 4.857 1.00 89.50 78 VAL A C 1
ATOM 630 O O . VAL A 1 78 ? 4.442 -1.493 4.844 1.00 89.50 78 VAL A O 1
ATOM 633 N N . LEU A 1 79 ? 3.451 0.181 5.964 1.00 90.69 79 LEU A N 1
ATOM 634 C CA . LEU A 1 79 ? 3.521 -0.411 7.294 1.00 90.69 79 LEU A CA 1
ATOM 635 C C . LEU A 1 79 ? 2.125 -0.416 7.911 1.00 90.69 79 LEU A C 1
ATOM 637 O O . LEU A 1 79 ? 1.445 0.610 7.893 1.00 90.69 79 LEU A O 1
ATOM 641 N N . ALA A 1 80 ? 1.730 -1.545 8.495 1.00 92.50 80 ALA A N 1
ATOM 642 C CA . ALA A 1 80 ? 0.465 -1.693 9.204 1.00 92.50 80 ALA A CA 1
ATOM 643 C C . ALA A 1 80 ? 0.665 -1.637 10.722 1.00 92.50 80 ALA A C 1
ATOM 645 O O . ALA A 1 80 ? 1.489 -2.362 11.285 1.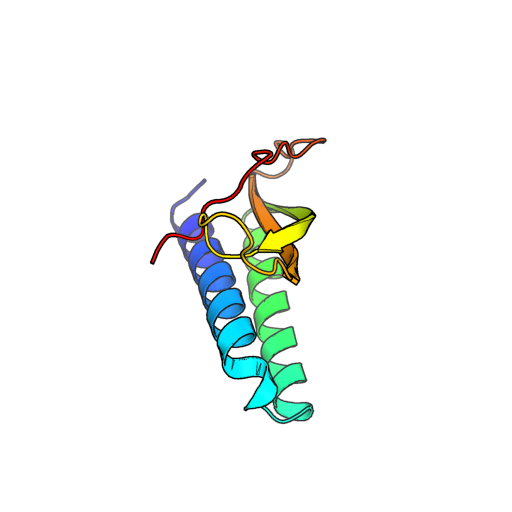00 92.50 80 AL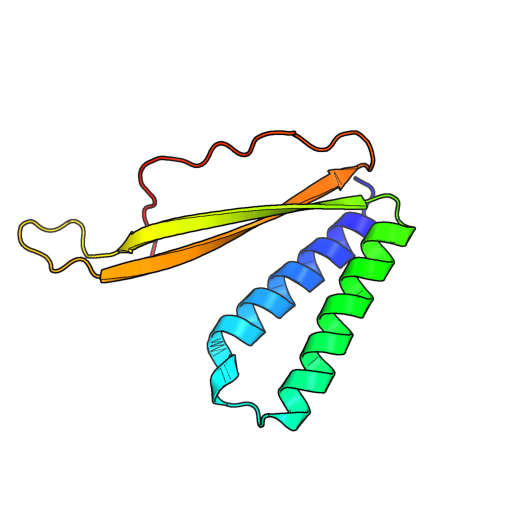A A O 1
ATOM 646 N N . PHE A 1 81 ? -0.136 -0.809 11.390 1.00 92.25 81 PHE A N 1
ATOM 647 C CA . PHE A 1 81 ? -0.160 -0.670 12.842 1.00 92.25 81 PHE A CA 1
ATOM 648 C C . PHE A 1 81 ? -1.588 -0.827 13.363 1.00 92.25 81 PHE A C 1
ATOM 650 O O . PHE A 1 81 ? -2.542 -0.514 12.655 1.00 92.25 81 PHE A O 1
ATOM 657 N N . PRO A 1 82 ? -1.780 -1.282 14.611 1.00 92.31 82 PRO A N 1
ATOM 658 C CA . PRO A 1 82 ? -3.052 -1.076 15.284 1.00 92.31 82 PRO A CA 1
ATOM 659 C C . PRO A 1 82 ? -3.373 0.422 15.323 1.00 92.31 82 PRO A C 1
ATOM 661 O O . PRO A 1 82 ? -2.493 1.237 15.617 1.00 92.31 82 PRO A O 1
ATOM 664 N N . LYS A 1 83 ? -4.629 0.776 15.068 1.00 91.94 83 LYS A N 1
ATOM 665 C CA . LYS A 1 83 ? -5.094 2.160 15.041 1.00 91.94 83 LYS A CA 1
ATOM 666 C C . LYS A 1 83 ? -4.786 2.868 16.362 1.00 91.94 83 LYS A C 1
ATOM 668 O O . LYS A 1 83 ? -5.024 2.325 17.442 1.00 91.94 83 LYS A O 1
ATOM 673 N N . GLY A 1 84 ? -4.233 4.074 16.275 1.00 90.38 84 GLY A N 1
ATOM 674 C CA . GLY A 1 84 ? -3.771 4.864 17.420 1.00 90.38 84 GLY A CA 1
ATOM 675 C C . GLY A 1 84 ? -2.393 4.467 17.966 1.00 90.38 84 GLY A C 1
ATOM 676 O O . GLY A 1 84 ? -1.930 5.072 18.931 1.00 90.38 84 GLY A O 1
ATOM 677 N N . LYS A 1 85 ? -1.733 3.456 17.386 1.00 89.88 85 LYS A N 1
ATOM 678 C CA . LYS A 1 85 ? -0.348 3.065 17.706 1.00 89.88 85 LYS A CA 1
ATOM 679 C C . LYS A 1 85 ? 0.605 3.321 16.540 1.00 89.88 85 LYS A C 1
ATOM 681 O O . LYS A 1 85 ? 1.673 2.713 16.468 1.00 89.88 85 LYS A O 1
ATOM 686 N N . GLU A 1 86 ? 0.215 4.186 15.611 1.00 89.81 86 GLU A N 1
ATOM 687 C CA . GLU A 1 86 ? 1.036 4.536 14.466 1.00 89.81 86 GLU A CA 1
ATOM 688 C C . GLU A 1 86 ? 2.249 5.352 14.908 1.00 89.81 86 GLU A C 1
ATOM 690 O O . GLU A 1 86 ? 2.109 6.310 15.674 1.00 89.81 86 GLU A O 1
ATOM 695 N N . PRO A 1 87 ? 3.440 5.066 14.369 1.00 87.50 87 PRO A N 1
ATOM 696 C CA . PRO A 1 87 ? 4.560 5.962 14.540 1.00 87.50 87 PRO A CA 1
ATOM 697 C C . PRO A 1 87 ? 4.298 7.278 13.793 1.00 87.50 87 PRO A C 1
ATOM 699 O O . PRO A 1 87 ? 3.588 7.343 12.778 1.00 87.50 87 PRO A O 1
ATOM 702 N N . THR A 1 88 ? 4.895 8.350 14.300 1.00 84.06 88 THR A N 1
ATOM 703 C CA . THR A 1 88 ? 4.966 9.653 13.625 1.00 84.06 88 THR A CA 1
ATOM 704 C C . THR A 1 88 ? 6.126 9.726 12.637 1.00 84.06 88 THR A C 1
ATOM 706 O O . THR A 1 88 ? 6.072 10.524 11.707 1.00 84.06 88 THR A O 1
ATOM 709 N N . GLU A 1 89 ? 7.140 8.876 12.804 1.00 83.69 89 GLU A N 1
ATOM 710 C CA . GLU A 1 89 ? 8.353 8.861 11.991 1.00 83.69 89 GLU A CA 1
ATOM 711 C C . GLU A 1 89 ? 8.731 7.429 11.592 1.00 83.69 89 GLU A C 1
ATOM 713 O O . GLU A 1 89 ? 8.624 6.494 12.386 1.00 83.69 89 GLU A O 1
ATOM 718 N N . ILE A 1 90 ? 9.187 7.257 10.348 1.00 81.62 90 ILE A N 1
ATOM 719 C CA . ILE A 1 90 ? 9.643 5.974 9.807 1.00 81.62 90 ILE A CA 1
ATOM 720 C C . ILE A 1 90 ? 11.138 6.089 9.505 1.00 81.62 90 ILE A C 1
ATOM 722 O O . ILE A 1 90 ? 11.544 6.721 8.531 1.00 81.62 90 ILE A O 1
ATOM 726 N N . SER A 1 91 ? 11.968 5.452 10.332 1.00 80.56 91 SER A N 1
ATOM 727 C CA . SER A 1 91 ? 13.404 5.320 10.068 1.00 80.56 91 SER A CA 1
ATOM 728 C C . SER A 1 91 ? 13.665 4.163 9.104 1.00 80.56 91 SER A C 1
ATOM 730 O O . SER A 1 91 ? 13.258 3.032 9.361 1.00 80.56 91 SER A O 1
ATOM 732 N N . THR A 1 92 ? 14.378 4.427 8.007 1.00 71.94 92 THR A N 1
ATOM 733 C CA . THR A 1 92 ? 14.788 3.396 7.037 1.00 71.94 92 THR A CA 1
ATOM 734 C C . THR A 1 92 ? 16.308 3.237 7.035 1.00 71.94 92 THR A C 1
ATOM 736 O O . THR A 1 92 ? 17.048 4.203 7.235 1.00 71.94 92 THR A O 1
ATOM 739 N N . ALA A 1 93 ? 16.806 2.016 6.819 1.00 66.81 93 ALA A N 1
ATOM 740 C CA . ALA A 1 93 ? 18.246 1.762 6.762 1.00 66.81 93 ALA A CA 1
ATOM 741 C C . ALA A 1 93 ? 18.901 2.555 5.617 1.00 66.81 93 ALA A C 1
ATOM 743 O O . ALA A 1 93 ? 18.401 2.583 4.492 1.00 66.81 93 ALA A O 1
ATOM 744 N N . ARG A 1 94 ? 20.050 3.196 5.875 1.00 58.75 94 ARG A N 1
ATOM 745 C CA . ARG A 1 94 ? 20.697 4.106 4.909 1.00 58.75 94 ARG A CA 1
ATOM 746 C C . ARG A 1 94 ? 21.145 3.401 3.622 1.00 58.75 94 ARG A C 1
ATOM 748 O O . ARG A 1 94 ? 21.108 4.032 2.567 1.00 58.75 94 ARG A O 1
ATOM 755 N N . ALA A 1 95 ? 21.496 2.120 3.698 1.00 57.50 95 ALA A N 1
ATOM 756 C CA . ALA A 1 95 ? 21.824 1.270 2.560 1.00 57.50 95 ALA A CA 1
ATOM 757 C C . ALA A 1 95 ? 20.834 0.103 2.482 1.00 57.50 95 ALA A C 1
ATOM 759 O O . ALA A 1 95 ? 20.538 -0.527 3.495 1.00 57.50 95 ALA A O 1
ATOM 760 N N . MET A 1 96 ? 20.333 -0.169 1.280 1.00 56.88 96 MET A N 1
ATOM 761 C CA . MET A 1 96 ? 19.543 -1.358 0.985 1.00 56.88 96 MET A CA 1
ATOM 762 C C . MET A 1 96 ? 20.356 -2.248 0.058 1.00 56.88 96 MET A C 1
ATOM 764 O O . MET A 1 96 ? 20.752 -1.808 -1.020 1.00 56.88 96 MET A O 1
ATOM 768 N N . THR A 1 97 ? 20.592 -3.486 0.473 1.00 53.19 97 THR A N 1
ATOM 769 C CA . THR A 1 97 ? 21.089 -4.529 -0.421 1.00 53.19 97 THR A CA 1
ATOM 770 C C . THR A 1 97 ? 19.872 -5.215 -1.016 1.00 53.19 97 THR A C 1
ATOM 772 O O . THR A 1 97 ? 19.072 -5.788 -0.279 1.00 53.19 97 THR A O 1
ATOM 775 N N . ILE A 1 98 ? 19.703 -5.133 -2.332 1.00 51.00 98 ILE A N 1
ATOM 776 C CA . ILE A 1 98 ? 18.750 -5.995 -3.029 1.00 51.00 98 ILE A CA 1
ATOM 777 C C . ILE A 1 98 ? 19.453 -7.342 -3.164 1.00 51.00 98 ILE A C 1
ATOM 779 O O . ILE A 1 98 ? 20.412 -7.466 -3.923 1.00 51.00 98 ILE A O 1
ATOM 783 N N . GLY A 1 99 ? 19.059 -8.297 -2.322 1.00 45.16 99 GLY A N 1
ATOM 784 C CA . GLY A 1 99 ? 19.498 -9.682 -2.440 1.00 45.16 99 GLY A CA 1
ATOM 785 C C . GLY A 1 99 ? 18.878 -10.307 -3.685 1.00 45.16 99 GLY A C 1
ATOM 786 O O . GLY A 1 99 ? 17.685 -10.121 -3.923 1.00 45.16 99 GLY A O 1
ATOM 787 N N . VAL A 1 100 ? 19.713 -10.992 -4.467 1.00 36.09 100 VAL A N 1
ATOM 788 C CA . VAL A 1 100 ? 19.289 -11.982 -5.466 1.00 36.09 100 VAL A CA 1
ATOM 789 C C . VAL A 1 100 ? 19.115 -13.311 -4.750 1.00 36.09 100 VAL A C 1
ATOM 791 O O . VAL A 1 100 ? 20.000 -13.619 -3.917 1.00 36.09 100 VAL A O 1
#